Protein AF-A0A3R7CXL1-F1 (afdb_monomer_lite)

Foldseek 3Di:
DVVVLVVLLVVLVVVLVVLVVVLVVLVVQLVVLVVPQDPPDDPVSNVVSVVSNVVSVVVNVVSVVVSVVSCVVSVD

Secondary structure (DSSP, 8-state):
--HHHHHHHHHHHHHHHHHHHHHHHHHHHHHHHHHH--TTS-HHHHHHHHHHHHHHHHHHHHHHHHHHHHHHHHT-

Structure (mmCIF, N/CA/C/O backbone):
data_AF-A0A3R7CXL1-F1
#
_entry.id   AF-A0A3R7CXL1-F1
#
loop_
_atom_site.group_PDB
_atom_site.id
_atom_site.type_symbol
_atom_site.label_atom_id
_atom_site.label_alt_id
_atom_site.label_comp_id
_atom_site.label_asym_id
_atom_site.label_entity_id
_atom_site.label_seq_id
_atom_site.pdbx_PDB_ins_code
_atom_site.Cartn_x
_atom_site.Cartn_y
_atom_site.Cartn_z
_atom_site.occupancy
_atom_site.B_iso_or_equiv
_atom_site.auth_seq_id
_atom_site.auth_comp_id
_atom_site.auth_asym_id
_atom_site.auth_atom_id
_atom_site.pdbx_PDB_model_num
ATOM 1 N N . MET A 1 1 ? -16.283 -0.685 34.684 1.00 59.16 1 MET A N 1
ATOM 2 C CA . MET A 1 1 ? -15.486 -1.461 33.695 1.00 59.16 1 MET A CA 1
ATOM 3 C C . MET A 1 1 ? -15.667 -0.986 32.236 1.00 59.16 1 MET A C 1
ATOM 5 O O . MET A 1 1 ? -15.253 -1.678 31.310 1.00 59.16 1 MET A O 1
ATOM 9 N N . THR A 1 2 ? -16.268 0.186 32.010 1.00 71.06 2 THR A N 1
ATOM 10 C CA . THR A 1 2 ? -16.601 0.765 30.692 1.00 71.06 2 THR A CA 1
ATOM 11 C C . THR A 1 2 ? -15.482 1.648 30.125 1.00 71.06 2 THR A C 1
ATOM 13 O O . THR A 1 2 ? -15.131 1.495 28.961 1.00 71.06 2 THR A O 1
ATOM 16 N N . GLN A 1 3 ? -14.823 2.447 30.968 1.00 79.62 3 GLN A N 1
ATOM 17 C CA . GLN A 1 3 ? -13.778 3.400 30.559 1.00 79.62 3 GLN A CA 1
ATOM 18 C C . GLN A 1 3 ? -12.567 2.743 29.862 1.00 79.62 3 GLN A C 1
ATOM 20 O O . GLN A 1 3 ? -12.132 3.191 28.806 1.00 79.62 3 GLN A O 1
ATOM 25 N N . GLN A 1 4 ? -12.063 1.616 30.384 1.00 80.94 4 GLN A N 1
ATOM 26 C CA . GLN A 1 4 ? -10.940 0.896 29.761 1.00 80.94 4 GLN A CA 1
ATOM 27 C C . GLN A 1 4 ? -11.296 0.333 28.375 1.00 80.94 4 GLN A C 1
ATOM 29 O O . GLN A 1 4 ? -10.450 0.283 27.482 1.00 80.94 4 GLN A O 1
ATOM 34 N N . LYS A 1 5 ? -12.552 -0.092 28.175 1.00 81.25 5 LYS A N 1
ATOM 35 C CA . LYS A 1 5 ? -13.021 -0.604 26.879 1.00 81.25 5 LYS A CA 1
ATOM 36 C C . LYS A 1 5 ? -13.103 0.517 25.843 1.00 81.25 5 LYS A C 1
ATOM 38 O O . LYS A 1 5 ? -12.736 0.295 24.693 1.00 81.25 5 LYS A O 1
ATOM 43 N N . GLU A 1 6 ? -13.530 1.707 26.255 1.00 83.81 6 GLU A N 1
ATOM 44 C CA . GLU A 1 6 ? -13.590 2.894 25.395 1.00 83.81 6 GLU A CA 1
ATOM 45 C C . GLU A 1 6 ? -12.195 3.373 24.980 1.00 83.81 6 GLU A C 1
ATOM 47 O O . GLU A 1 6 ? -11.973 3.618 23.795 1.00 83.81 6 GLU A O 1
ATOM 52 N N . ILE A 1 7 ? -11.233 3.406 25.910 1.00 86.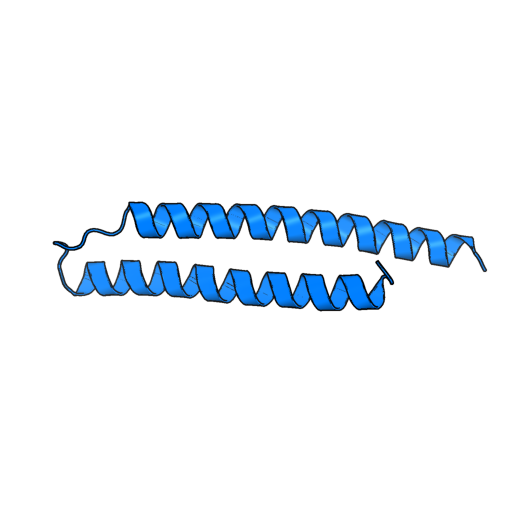88 7 ILE A N 1
ATOM 53 C CA . ILE A 1 7 ? -9.832 3.754 25.617 1.00 86.88 7 ILE A CA 1
ATOM 54 C C . ILE A 1 7 ? -9.233 2.772 24.599 1.00 86.88 7 ILE A C 1
ATOM 56 O O . ILE A 1 7 ? -8.661 3.186 23.589 1.00 86.88 7 ILE A O 1
ATOM 60 N N . ASN A 1 8 ? -9.423 1.466 24.810 1.00 86.19 8 ASN A N 1
ATOM 61 C CA . ASN A 1 8 ? -8.918 0.444 23.891 1.00 86.19 8 ASN A CA 1
ATOM 62 C C . ASN A 1 8 ? -9.568 0.549 22.497 1.00 86.19 8 ASN A C 1
ATOM 64 O O . ASN A 1 8 ? -8.892 0.371 21.482 1.00 86.19 8 ASN A O 1
ATOM 68 N N . ALA A 1 9 ? -10.865 0.867 22.430 1.00 85.19 9 ALA A N 1
ATOM 69 C CA . ALA A 1 9 ? -11.576 1.062 21.168 1.00 85.19 9 ALA A CA 1
ATOM 70 C C . ALA A 1 9 ? -11.100 2.318 20.418 1.00 85.19 9 ALA A C 1
ATOM 72 O O . ALA A 1 9 ? -10.926 2.279 19.198 1.00 85.19 9 ALA A O 1
ATOM 73 N N . GLN A 1 10 ? -10.853 3.424 21.127 1.00 87.25 10 GLN A N 1
ATOM 74 C CA . GLN A 1 10 ? -10.294 4.644 20.538 1.00 87.25 10 GLN A CA 1
ATOM 75 C C . GLN A 1 10 ? -8.884 4.407 19.992 1.00 87.25 10 GLN A C 1
ATOM 77 O O . GLN A 1 10 ? -8.612 4.758 18.844 1.00 87.25 10 GLN A O 1
ATOM 82 N N . TYR A 1 11 ? -8.021 3.737 20.760 1.00 89.44 11 TYR A N 1
ATOM 83 C CA . TYR A 1 11 ? -6.674 3.382 20.314 1.00 89.44 11 TYR A CA 1
ATOM 84 C C . TYR A 1 11 ? -6.699 2.530 19.037 1.00 89.44 11 TYR A C 1
ATOM 86 O O . TYR A 1 11 ? -5.981 2.816 18.077 1.00 89.44 11 TYR A O 1
ATOM 94 N N . ALA A 1 12 ? -7.577 1.522 18.979 1.00 88.88 12 ALA A N 1
ATOM 95 C CA . ALA A 1 12 ? -7.717 0.678 17.797 1.00 88.88 12 ALA A CA 1
ATOM 96 C C . ALA A 1 12 ? -8.187 1.465 16.559 1.00 88.88 12 ALA A C 1
ATOM 98 O O . ALA A 1 12 ? -7.673 1.243 15.462 1.00 88.88 12 ALA A O 1
ATOM 99 N N . ARG A 1 13 ? -9.111 2.423 16.721 1.00 90.56 13 ARG A N 1
ATOM 100 C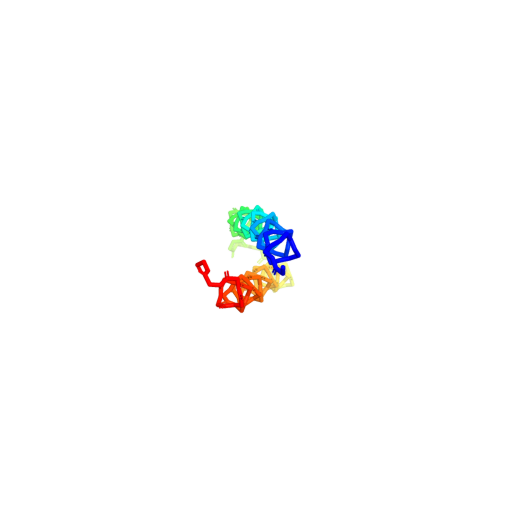 CA . ARG A 1 13 ? -9.568 3.303 15.628 1.00 90.56 13 ARG A CA 1
ATOM 101 C C . ARG A 1 13 ? -8.459 4.216 15.116 1.00 90.56 13 ARG A C 1
ATOM 103 O O . ARG A 1 13 ? -8.296 4.344 13.905 1.00 90.56 13 ARG A O 1
ATOM 110 N N . GLU A 1 14 ? -7.685 4.829 16.007 1.00 93.88 14 GLU A N 1
ATOM 111 C CA . GLU A 1 14 ? -6.550 5.666 15.600 1.00 93.88 14 GLU A CA 1
ATOM 112 C C . GLU A 1 14 ? -5.480 4.844 14.883 1.00 93.88 14 GLU A C 1
ATOM 114 O O . GLU A 1 14 ? -4.950 5.267 13.852 1.00 93.88 14 GLU A O 1
ATOM 119 N N . ARG A 1 15 ? -5.225 3.619 15.350 1.00 93.81 15 ARG A N 1
ATOM 120 C CA . ARG A 1 15 ? -4.298 2.712 14.679 1.00 93.81 15 ARG A CA 1
ATOM 121 C C . ARG A 1 15 ? -4.805 2.276 13.298 1.00 93.81 15 ARG A C 1
ATOM 123 O O . ARG A 1 15 ? -4.022 2.284 12.352 1.00 93.81 15 ARG A O 1
ATOM 130 N N . LEU A 1 16 ? -6.102 1.995 13.136 1.00 94.25 16 LEU A N 1
ATOM 131 C CA . LEU A 1 16 ? -6.705 1.729 11.820 1.00 94.25 16 LEU A CA 1
ATOM 132 C C . LEU A 1 16 ? -6.530 2.914 10.860 1.00 94.25 16 LEU A C 1
ATOM 134 O O . LEU A 1 16 ? -6.104 2.713 9.726 1.00 94.25 16 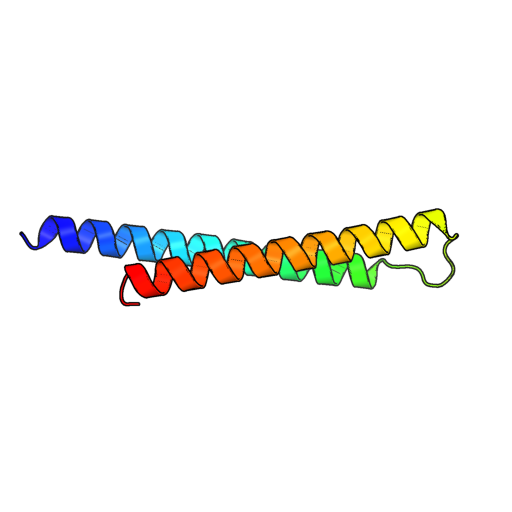LEU A O 1
ATOM 138 N N . LYS A 1 17 ? -6.755 4.152 11.323 1.00 94.88 17 LYS A N 1
ATOM 139 C CA . LYS A 1 17 ? -6.515 5.360 10.511 1.00 94.88 17 LYS A CA 1
ATOM 140 C C . LYS A 1 17 ? -5.052 5.490 10.082 1.00 94.88 17 LYS A C 1
ATOM 142 O O . LYS A 1 17 ? -4.779 5.921 8.963 1.00 94.88 17 LYS A O 1
ATOM 147 N N . GLN A 1 18 ? -4.102 5.147 10.955 1.00 96.12 18 GLN A N 1
ATOM 148 C CA . GLN A 1 18 ? -2.677 5.146 10.609 1.00 96.12 18 GLN A CA 1
ATOM 149 C C . GLN A 1 18 ? -2.369 4.120 9.512 1.00 96.12 18 GLN A C 1
ATOM 151 O O . GLN A 1 18 ? -1.718 4.475 8.528 1.00 96.12 18 GLN A O 1
ATOM 156 N N . ILE A 1 19 ? -2.883 2.893 9.642 1.00 95.75 19 ILE A N 1
ATOM 157 C CA . ILE A 1 19 ? -2.711 1.839 8.633 1.00 95.75 19 ILE A CA 1
ATOM 158 C C . ILE A 1 19 ? -3.339 2.265 7.299 1.00 95.75 19 ILE A C 1
ATOM 160 O O . ILE A 1 19 ? -2.699 2.141 6.258 1.00 95.75 19 ILE A O 1
ATOM 164 N N . ASP A 1 20 ? -4.534 2.859 7.315 1.00 96.38 20 ASP A N 1
ATOM 165 C CA . ASP A 1 20 ? -5.192 3.365 6.103 1.00 96.38 20 ASP A CA 1
ATOM 166 C C . ASP A 1 20 ? -4.349 4.431 5.388 1.00 96.38 20 ASP A C 1
ATOM 168 O O . ASP A 1 20 ? -4.167 4.377 4.169 1.00 96.38 20 ASP A O 1
ATOM 172 N N . ARG A 1 21 ? -3.745 5.362 6.138 1.00 97.50 21 ARG A N 1
ATOM 173 C CA . ARG A 1 21 ? -2.807 6.348 5.573 1.00 97.50 21 ARG A CA 1
ATOM 174 C C . ARG A 1 21 ? -1.571 5.679 4.968 1.00 97.50 21 ARG A C 1
ATOM 176 O O . ARG A 1 21 ? -1.107 6.114 3.914 1.00 97.50 21 ARG A O 1
ATOM 183 N N . MET A 1 22 ? -1.028 4.643 5.608 1.00 97.31 22 MET A N 1
ATOM 184 C CA . MET A 1 22 ? 0.118 3.894 5.079 1.00 97.31 22 MET A CA 1
ATOM 185 C C . MET A 1 22 ? -0.240 3.143 3.795 1.00 97.31 22 MET A C 1
ATOM 187 O O . MET A 1 22 ? 0.507 3.226 2.824 1.00 97.31 22 MET A O 1
ATOM 191 N N . ILE A 1 23 ? -1.407 2.497 3.748 1.00 97.75 23 ILE A N 1
ATOM 192 C CA . ILE A 1 23 ? -1.930 1.826 2.551 1.00 97.75 23 ILE A CA 1
ATOM 193 C C . ILE A 1 23 ? -2.013 2.802 1.375 1.00 97.75 23 ILE A C 1
ATOM 195 O O . ILE A 1 23 ? -1.559 2.474 0.279 1.00 97.75 23 ILE A O 1
ATOM 199 N N . VAL A 1 24 ? -2.553 4.008 1.585 1.00 97.94 24 VAL A N 1
ATOM 200 C CA . VAL A 1 24 ? -2.636 5.028 0.524 1.00 97.94 24 VAL A CA 1
ATOM 201 C C . VAL A 1 24 ? -1.242 5.429 0.035 1.00 97.94 24 VAL A C 1
ATOM 203 O O . VAL A 1 24 ? -1.017 5.474 -1.173 1.00 97.94 24 VAL A O 1
ATOM 206 N N . LYS A 1 25 ? -0.285 5.653 0.944 1.00 97.56 25 LYS A N 1
ATOM 207 C CA . LYS A 1 25 ? 1.102 5.987 0.575 1.00 97.56 25 LYS A CA 1
ATOM 208 C C . LYS A 1 25 ? 1.782 4.870 -0.221 1.00 97.56 25 LYS A C 1
ATOM 210 O O . LYS A 1 25 ? 2.433 5.155 -1.219 1.00 97.56 25 LYS A O 1
ATOM 215 N N . ILE A 1 26 ? 1.604 3.610 0.182 1.00 97.25 26 ILE A N 1
ATOM 216 C CA . ILE A 1 26 ? 2.173 2.451 -0.524 1.00 97.25 26 ILE A CA 1
ATOM 217 C C . ILE A 1 26 ? 1.545 2.308 -1.912 1.00 97.25 26 ILE A C 1
ATOM 219 O O . ILE A 1 26 ? 2.261 2.075 -2.882 1.00 97.25 26 ILE A O 1
ATOM 223 N N . LYS A 1 27 ? 0.225 2.499 -2.037 1.00 97.06 27 LYS A N 1
ATOM 224 C CA . LYS A 1 27 ? -0.450 2.508 -3.343 1.00 97.06 27 LYS A CA 1
ATOM 225 C C . LYS A 1 27 ? 0.107 3.599 -4.253 1.00 97.06 27 LYS A C 1
ATOM 227 O O . LYS A 1 27 ? 0.405 3.307 -5.404 1.00 97.06 27 LYS A O 1
ATOM 232 N N . ALA A 1 28 ? 0.286 4.816 -3.739 1.00 97.06 28 ALA A N 1
ATOM 233 C CA . ALA A 1 28 ? 0.870 5.915 -4.504 1.00 97.06 28 ALA A CA 1
ATOM 234 C C . ALA A 1 28 ? 2.305 5.596 -4.955 1.00 97.06 28 ALA A C 1
ATOM 236 O O . ALA A 1 28 ? 2.609 5.739 -6.134 1.00 97.06 28 ALA A O 1
ATOM 237 N N . ALA A 1 29 ? 3.150 5.081 -4.055 1.00 96.25 29 ALA A N 1
ATOM 238 C CA . ALA A 1 29 ? 4.520 4.681 -4.379 1.00 96.25 29 ALA A CA 1
ATOM 239 C C . ALA A 1 29 ? 4.575 3.549 -5.419 1.00 96.25 29 ALA A C 1
ATOM 241 O O . ALA A 1 29 ? 5.395 3.585 -6.329 1.00 96.25 29 ALA A O 1
ATOM 242 N N . ARG A 1 30 ? 3.665 2.570 -5.333 1.00 97.06 30 ARG A N 1
ATOM 243 C CA . ARG A 1 30 ? 3.530 1.507 -6.338 1.00 97.06 30 ARG A CA 1
ATOM 244 C C . ARG A 1 30 ? 3.141 2.071 -7.702 1.00 97.06 30 ARG A C 1
ATOM 246 O O . ARG A 1 30 ? 3.732 1.681 -8.700 1.00 97.06 30 ARG A O 1
ATOM 253 N N . THR A 1 31 ? 2.150 2.960 -7.748 1.00 96.12 31 THR A N 1
ATOM 254 C CA . THR A 1 31 ? 1.709 3.600 -8.995 1.00 96.12 31 THR A CA 1
ATOM 255 C C . THR A 1 31 ? 2.833 4.416 -9.627 1.00 96.12 31 THR A C 1
ATOM 257 O O . THR A 1 31 ? 3.049 4.317 -10.828 1.00 96.12 31 THR A O 1
ATOM 260 N N . ASP A 1 32 ? 3.575 5.170 -8.820 1.00 96.25 32 ASP A N 1
ATOM 261 C CA . ASP A 1 32 ? 4.736 5.951 -9.251 1.00 96.25 32 ASP A CA 1
ATOM 262 C C . ASP A 1 32 ? 5.874 5.053 -9.775 1.00 96.25 32 ASP A C 1
ATOM 264 O O . ASP A 1 32 ? 6.396 5.292 -10.860 1.00 96.25 32 ASP A O 1
ATOM 268 N N . ALA A 1 33 ? 6.192 3.952 -9.085 1.00 93.38 33 ALA A N 1
ATOM 269 C CA . ALA A 1 33 ? 7.175 2.973 -9.558 1.00 93.38 33 ALA A CA 1
ATOM 270 C C . ALA A 1 33 ? 6.773 2.335 -10.900 1.00 93.38 33 ALA A C 1
ATOM 272 O O . ALA A 1 33 ? 7.606 2.203 -11.792 1.00 93.38 33 ALA A O 1
ATOM 273 N N . ILE A 1 34 ? 5.490 1.996 -11.074 1.00 93.50 34 ILE A N 1
ATOM 274 C CA . ILE A 1 34 ? 4.965 1.492 -12.352 1.00 93.50 34 ILE A CA 1
ATOM 275 C C . ILE A 1 34 ? 5.072 2.567 -13.442 1.00 93.50 34 ILE A C 1
ATOM 277 O O . ILE A 1 34 ? 5.503 2.261 -14.548 1.00 93.50 34 ILE A O 1
ATOM 281 N N . ALA A 1 35 ? 4.709 3.817 -13.140 1.00 93.50 35 ALA A N 1
ATOM 282 C CA . ALA A 1 35 ? 4.745 4.918 -14.102 1.00 93.50 35 ALA A CA 1
ATOM 283 C C . ALA A 1 35 ? 6.171 5.274 -14.554 1.00 93.50 35 ALA A C 1
ATOM 285 O O . ALA A 1 35 ? 6.363 5.701 -15.690 1.00 93.50 35 ALA A O 1
ATOM 286 N N . ARG A 1 36 ? 7.167 5.090 -13.678 1.00 91.81 36 ARG A N 1
ATOM 287 C CA . ARG A 1 36 ? 8.587 5.281 -14.005 1.00 91.81 36 ARG A CA 1
ATOM 288 C C . ARG A 1 36 ? 9.224 4.098 -14.727 1.00 91.81 36 ARG A C 1
ATOM 290 O O . ARG A 1 36 ? 10.328 4.266 -15.239 1.00 91.81 36 ARG A O 1
ATOM 297 N N . SER A 1 37 ? 8.577 2.931 -14.752 1.00 90.62 37 SER A N 1
ATOM 298 C CA . SER A 1 37 ? 9.163 1.749 -15.379 1.00 90.62 37 SER A CA 1
ATOM 299 C C . SER A 1 37 ? 9.359 1.977 -16.873 1.00 90.62 37 SER A C 1
ATOM 301 O O . SER A 1 37 ? 8.430 2.366 -17.586 1.00 90.62 37 SER A O 1
ATOM 303 N N . ASN A 1 38 ? 10.580 1.742 -17.349 1.00 90.00 38 ASN A N 1
ATOM 304 C CA . ASN A 1 38 ? 10.928 1.943 -18.744 1.00 90.00 38 ASN A CA 1
ATOM 305 C C . ASN A 1 38 ? 10.994 0.590 -19.477 1.00 90.00 38 ASN A C 1
ATOM 307 O O . ASN A 1 38 ? 11.936 -0.183 -19.270 1.00 90.00 38 ASN A O 1
ATOM 311 N N . PRO A 1 39 ? 10.068 0.306 -20.414 1.00 85.62 39 PRO A N 1
ATOM 312 C CA . PRO A 1 39 ? 10.056 -0.961 -21.145 1.00 85.62 39 PRO A CA 1
ATOM 313 C C . PRO A 1 39 ? 11.296 -1.165 -22.032 1.00 85.62 39 PRO A C 1
ATOM 315 O O . PRO A 1 39 ? 11.618 -2.301 -22.378 1.00 85.62 39 PRO A O 1
ATOM 318 N N . GLN A 1 40 ? 12.005 -0.087 -22.381 1.00 92.50 40 GLN A N 1
ATOM 319 C CA . GLN A 1 40 ? 13.228 -0.115 -23.187 1.00 92.50 40 GLN A CA 1
ATOM 320 C C . GLN A 1 40 ? 14.509 -0.183 -22.345 1.00 92.50 40 GLN A C 1
ATOM 322 O O . GLN A 1 40 ? 15.608 -0.197 -22.902 1.00 92.50 40 GLN A O 1
ATOM 327 N N . ALA A 1 41 ? 14.407 -0.209 -21.014 1.00 90.56 41 ALA A N 1
ATOM 328 C CA . ALA A 1 41 ? 15.583 -0.287 -20.165 1.00 90.56 41 ALA A CA 1
ATOM 329 C C . ALA A 1 41 ? 16.338 -1.616 -20.350 1.00 90.56 41 ALA A C 1
ATOM 331 O O . ALA A 1 41 ? 15.799 -2.633 -20.802 1.00 90.56 41 ALA A O 1
ATOM 332 N N . ASN A 1 42 ? 17.617 -1.629 -19.977 1.00 95.50 42 ASN A N 1
ATOM 333 C CA . ASN A 1 42 ? 18.392 -2.867 -19.969 1.00 95.50 42 ASN A CA 1
ATOM 334 C C . ASN A 1 42 ? 17.807 -3.879 -18.959 1.00 95.50 42 ASN A C 1
ATOM 336 O O . ASN A 1 42 ? 16.981 -3.539 -18.110 1.00 95.50 42 ASN A O 1
ATOM 340 N N . GLU A 1 43 ? 18.219 -5.140 -19.071 1.00 93.88 43 GLU A N 1
ATOM 341 C CA . GLU A 1 43 ? 17.687 -6.235 -18.251 1.00 93.88 43 GLU A CA 1
ATOM 342 C C . GLU A 1 43 ? 17.833 -5.978 -16.745 1.00 93.88 43 GLU A C 1
ATOM 344 O O . GLU A 1 43 ? 16.868 -6.131 -15.998 1.00 93.88 43 GLU A O 1
ATOM 349 N N . ARG A 1 44 ? 19.001 -5.491 -16.308 1.00 94.44 44 ARG A N 1
ATOM 350 C CA . ARG A 1 44 ? 19.275 -5.193 -14.896 1.00 94.44 44 ARG A CA 1
ATOM 351 C C . ARG A 1 44 ? 18.341 -4.115 -14.342 1.00 94.44 44 ARG A C 1
ATOM 353 O O . ARG A 1 44 ? 17.849 -4.245 -13.223 1.00 94.44 44 ARG A O 1
ATOM 360 N N . THR A 1 45 ? 18.098 -3.054 -15.106 1.00 94.00 45 THR A N 1
ATOM 361 C CA . THR A 1 45 ? 17.176 -1.981 -14.716 1.00 94.00 45 THR A CA 1
ATOM 362 C C . THR A 1 45 ? 15.735 -2.485 -14.683 1.00 94.00 45 THR A C 1
ATOM 364 O O . THR A 1 45 ? 15.042 -2.236 -13.702 1.00 94.00 45 THR A O 1
ATOM 367 N N . ARG A 1 46 ? 15.298 -3.267 -15.680 1.00 92.38 46 ARG A N 1
ATOM 368 C CA . ARG A 1 46 ? 13.952 -3.868 -15.685 1.00 92.38 46 ARG A CA 1
ATOM 369 C C . ARG A 1 46 ? 13.728 -4.807 -14.504 1.00 92.38 46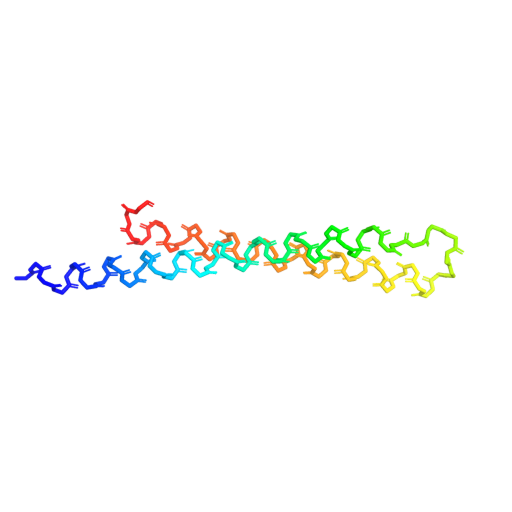 ARG A C 1
ATOM 371 O O . ARG A 1 46 ? 12.659 -4.789 -13.901 1.00 92.38 46 ARG A O 1
ATOM 378 N N . GLU A 1 47 ? 14.726 -5.612 -14.145 1.00 94.62 47 GLU A N 1
ATOM 379 C CA . GLU A 1 47 ? 14.645 -6.473 -12.965 1.00 94.62 47 GLU A CA 1
ATOM 380 C C . GLU A 1 47 ? 14.521 -5.648 -11.679 1.00 94.62 47 GLU A C 1
ATOM 382 O O . GLU A 1 47 ? 13.694 -5.963 -10.822 1.00 94.62 47 GLU A O 1
ATOM 387 N N . PHE A 1 48 ? 15.302 -4.573 -11.551 1.00 94.81 48 PHE A N 1
ATOM 388 C CA . PHE A 1 48 ? 15.214 -3.668 -10.409 1.00 94.81 48 PHE A CA 1
ATOM 389 C C . PHE A 1 48 ? 13.827 -3.020 -10.292 1.00 94.81 48 PHE A C 1
ATOM 391 O O . PHE A 1 48 ? 13.211 -3.097 -9.229 1.00 94.81 48 PHE A O 1
ATOM 398 N N . GLU A 1 49 ? 13.310 -2.447 -11.381 1.00 93.12 49 GLU A N 1
ATOM 399 C CA . GLU A 1 49 ? 11.975 -1.833 -11.433 1.00 93.12 49 GLU A CA 1
ATOM 400 C C . GLU A 1 49 ? 10.881 -2.847 -11.073 1.00 93.12 49 GLU A C 1
ATOM 402 O O . GLU A 1 49 ? 9.992 -2.569 -10.265 1.00 93.12 49 GLU A O 1
ATOM 407 N N . ARG A 1 50 ? 10.978 -4.071 -11.606 1.00 94.44 50 ARG A N 1
ATOM 408 C CA . ARG A 1 50 ? 10.043 -5.155 -11.292 1.00 94.44 50 ARG A CA 1
ATOM 409 C C . ARG A 1 50 ? 10.082 -5.521 -9.808 1.00 94.44 50 ARG A C 1
ATOM 411 O O . ARG A 1 50 ? 9.028 -5.588 -9.175 1.00 94.44 50 ARG A O 1
ATOM 418 N N . ARG A 1 51 ? 11.275 -5.713 -9.236 1.00 95.94 51 ARG A N 1
ATOM 419 C CA . ARG A 1 51 ? 11.453 -6.017 -7.805 1.00 95.94 51 ARG A CA 1
ATOM 420 C C . ARG A 1 51 ? 10.928 -4.890 -6.916 1.00 95.94 51 ARG A C 1
ATOM 422 O O . ARG A 1 51 ? 10.380 -5.155 -5.848 1.00 95.94 51 ARG A O 1
ATOM 429 N N . GLU A 1 52 ? 11.064 -3.636 -7.340 1.00 96.00 52 GLU A N 1
ATOM 430 C CA . GLU A 1 52 ? 10.518 -2.492 -6.611 1.00 96.00 52 GLU A CA 1
ATOM 431 C C . GLU A 1 52 ? 8.978 -2.533 -6.560 1.00 96.00 52 GLU A C 1
ATOM 433 O O . GLU A 1 52 ? 8.389 -2.386 -5.482 1.00 96.00 52 GLU A O 1
ATOM 438 N N . VAL A 1 53 ? 8.318 -2.813 -7.688 1.00 95.69 53 VAL A N 1
ATOM 439 C CA . VAL A 1 53 ? 6.853 -2.974 -7.754 1.00 95.69 53 VAL A CA 1
ATOM 440 C C . VAL A 1 53 ? 6.379 -4.190 -6.949 1.00 95.69 53 VAL A C 1
ATOM 442 O O . VAL A 1 53 ? 5.373 -4.103 -6.233 1.00 95.69 53 VAL A O 1
ATOM 445 N N . GLU A 1 54 ? 7.095 -5.314 -7.024 1.00 96.69 54 GLU A N 1
ATOM 446 C CA . GLU A 1 54 ? 6.826 -6.516 -6.222 1.00 96.69 54 GLU A CA 1
ATOM 447 C C . GLU A 1 54 ? 6.926 -6.207 -4.722 1.00 96.69 54 GLU A C 1
ATOM 449 O O . GLU A 1 54 ? 6.017 -6.549 -3.962 1.00 96.69 54 GLU A O 1
ATOM 454 N N . ARG A 1 55 ? 7.955 -5.462 -4.298 1.00 97.69 55 ARG A N 1
ATOM 455 C CA . ARG A 1 55 ? 8.122 -5.026 -2.905 1.00 97.69 55 ARG A CA 1
ATOM 456 C C . ARG A 1 55 ? 6.933 -4.200 -2.421 1.00 97.69 55 ARG A C 1
ATOM 458 O O . ARG A 1 55 ? 6.385 -4.492 -1.361 1.00 97.69 55 ARG A O 1
ATOM 465 N N . TYR A 1 5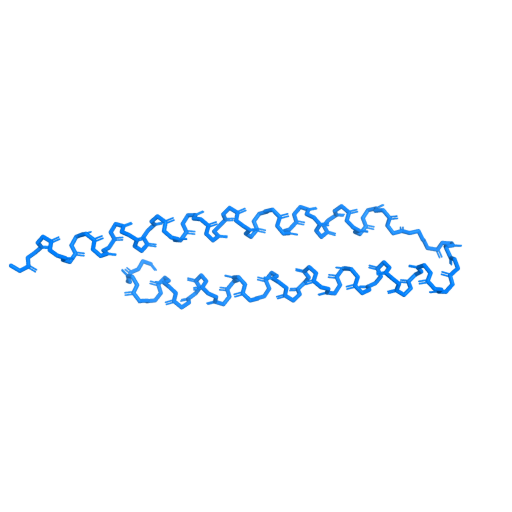6 ? 6.502 -3.191 -3.181 1.00 97.00 56 TYR A N 1
ATOM 466 C CA . TYR A 1 56 ? 5.334 -2.396 -2.786 1.00 97.00 56 TYR A CA 1
ATOM 467 C C . TYR A 1 56 ? 4.042 -3.217 -2.770 1.00 97.00 56 TYR A C 1
ATOM 469 O O . TYR A 1 56 ? 3.164 -2.967 -1.946 1.00 97.00 56 TYR A O 1
ATOM 477 N N . THR A 1 57 ? 3.928 -4.211 -3.650 1.00 96.25 57 THR A N 1
ATOM 478 C CA . THR A 1 57 ? 2.786 -5.132 -3.674 1.00 96.25 57 THR A CA 1
ATOM 479 C C . THR A 1 57 ? 2.753 -6.005 -2.415 1.00 96.25 57 THR A C 1
ATOM 481 O O . THR A 1 57 ? 1.697 -6.116 -1.793 1.00 96.25 57 THR A O 1
ATOM 484 N N . ALA A 1 58 ? 3.898 -6.544 -1.985 1.00 97.44 58 ALA A N 1
ATOM 485 C CA . ALA A 1 58 ? 4.012 -7.305 -0.739 1.00 97.44 58 ALA A CA 1
ATOM 486 C C . ALA A 1 58 ? 3.689 -6.440 0.491 1.00 97.44 58 ALA A C 1
ATOM 488 O O . ALA A 1 58 ? 2.822 -6.794 1.286 1.00 97.44 58 ALA A O 1
ATOM 489 N N . MET A 1 59 ? 4.282 -5.243 0.587 1.00 96.88 59 MET A N 1
ATOM 490 C CA . MET A 1 59 ? 3.997 -4.302 1.681 1.00 96.88 59 MET A CA 1
ATOM 491 C C . MET A 1 59 ? 2.511 -3.932 1.763 1.00 96.88 59 MET A C 1
ATOM 493 O O . MET A 1 59 ? 1.963 -3.766 2.852 1.00 96.88 59 MET A O 1
ATOM 497 N N . LEU A 1 60 ? 1.845 -3.779 0.614 1.00 96.75 60 LEU A N 1
ATOM 498 C CA . LEU A 1 60 ? 0.415 -3.494 0.569 1.00 96.75 60 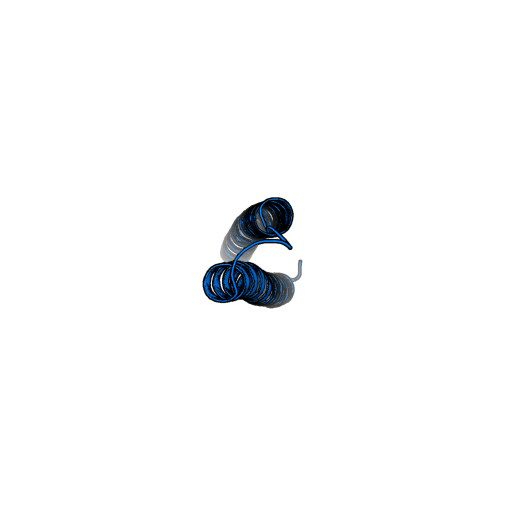LEU A CA 1
ATOM 499 C C . LEU A 1 60 ? -0.407 -4.661 1.130 1.00 96.75 60 LEU A C 1
ATOM 501 O O . LEU A 1 60 ? -1.330 -4.417 1.908 1.00 96.75 60 LEU A O 1
ATOM 505 N N . ALA A 1 61 ? -0.068 -5.898 0.758 1.00 96.25 61 ALA A N 1
ATOM 506 C CA . ALA A 1 61 ? -0.739 -7.095 1.255 1.00 96.25 61 ALA A CA 1
ATOM 507 C C . ALA A 1 61 ? -0.592 -7.230 2.780 1.00 96.25 61 ALA A C 1
ATOM 509 O O . ALA A 1 61 ? -1.591 -7.435 3.474 1.00 96.25 61 ALA A O 1
ATOM 510 N N . ASP A 1 62 ? 0.613 -7.009 3.310 1.00 96.56 62 ASP A N 1
ATOM 511 C CA . ASP A 1 62 ? 0.883 -7.060 4.752 1.00 96.56 62 ASP A CA 1
ATOM 512 C C . ASP A 1 62 ? 0.069 -6.012 5.521 1.00 96.56 62 ASP A C 1
ATOM 514 O O . ASP A 1 62 ? -0.597 -6.325 6.510 1.00 96.56 62 ASP A O 1
ATOM 518 N N . MET A 1 63 ? 0.044 -4.766 5.036 1.00 95.50 63 MET A N 1
ATOM 519 C CA . MET A 1 63 ? -0.736 -3.696 5.669 1.00 95.50 63 MET A CA 1
ATOM 520 C C . MET A 1 63 ? -2.245 -3.958 5.604 1.00 95.50 63 MET A C 1
ATOM 522 O O . MET A 1 63 ? -2.971 -3.661 6.555 1.00 95.50 63 MET A O 1
ATOM 526 N N . GLN A 1 64 ? -2.742 -4.534 4.506 1.00 95.56 64 GLN A N 1
ATOM 527 C CA . GLN A 1 64 ? -4.146 -4.939 4.394 1.00 95.56 64 GLN A CA 1
ATOM 528 C C . GLN A 1 64 ? -4.491 -6.070 5.371 1.00 95.56 64 GLN A C 1
ATOM 530 O O . GLN A 1 64 ? -5.567 -6.044 5.977 1.00 95.56 64 GLN A O 1
ATOM 535 N N . ALA A 1 65 ? -3.579 -7.022 5.574 1.00 95.25 65 ALA A N 1
ATOM 536 C CA . ALA A 1 65 ? -3.737 -8.079 6.564 1.00 95.25 65 ALA A CA 1
ATOM 537 C C . ALA A 1 65 ? -3.744 -7.518 7.999 1.00 95.25 65 ALA A C 1
ATOM 539 O O . ALA A 1 65 ? -4.651 -7.847 8.770 1.00 95.25 65 ALA A O 1
ATOM 540 N N . GLU A 1 66 ? -2.811 -6.620 8.346 1.00 94.12 66 GLU A N 1
ATOM 541 C CA . GLU A 1 66 ? -2.771 -5.949 9.659 1.00 94.12 66 GLU A CA 1
ATOM 542 C C . GLU A 1 66 ? -4.074 -5.183 9.920 1.00 94.12 66 GLU A C 1
ATOM 544 O O . GLU A 1 66 ? -4.703 -5.355 10.970 1.00 94.12 66 GLU A O 1
ATOM 549 N N . ARG A 1 67 ? -4.547 -4.416 8.927 1.00 94.12 67 ARG A N 1
ATOM 550 C CA . ARG A 1 67 ? -5.833 -3.710 8.988 1.00 94.12 67 ARG A CA 1
ATOM 551 C C . ARG A 1 67 ? -6.988 -4.667 9.277 1.00 94.12 67 ARG A C 1
ATOM 553 O O . ARG A 1 67 ? -7.800 -4.397 10.159 1.00 94.12 67 ARG A O 1
ATOM 560 N N . ALA A 1 68 ? -7.072 -5.786 8.555 1.00 92.94 68 ALA A N 1
ATOM 561 C CA . ALA A 1 68 ? -8.153 -6.760 8.700 1.00 92.94 68 ALA A CA 1
ATOM 562 C C . ALA A 1 68 ? -8.132 -7.472 10.064 1.00 92.94 68 ALA A C 1
ATOM 564 O O . ALA A 1 68 ? -9.185 -7.757 10.640 1.00 92.94 68 ALA A O 1
ATOM 565 N N . VAL A 1 69 ? -6.950 -7.775 10.606 1.00 92.56 69 VAL A N 1
ATOM 566 C CA . VAL A 1 69 ? -6.810 -8.327 11.963 1.00 92.56 69 VAL A CA 1
ATOM 567 C C . VAL A 1 69 ? -7.251 -7.302 13.005 1.00 92.56 69 VAL A C 1
ATOM 569 O O . VAL A 1 69 ? -8.015 -7.639 13.913 1.00 92.56 69 VAL A O 1
ATOM 572 N N . LEU A 1 70 ? -6.811 -6.052 12.867 1.00 89.56 70 LEU A N 1
ATOM 573 C CA . LEU A 1 70 ? -7.127 -4.999 13.822 1.00 89.56 70 LEU A CA 1
ATOM 574 C C . LEU A 1 70 ? -8.616 -4.628 13.810 1.00 89.56 70 LEU A C 1
ATOM 576 O O . LEU A 1 70 ? -9.199 -4.507 14.883 1.00 89.56 70 LEU A O 1
ATOM 580 N N . SER A 1 71 ? -9.248 -4.538 12.635 1.00 90.19 71 SER A N 1
ATOM 581 C CA . SER A 1 71 ? -10.695 -4.284 12.495 1.00 90.19 71 SER A CA 1
ATOM 582 C C . SER A 1 71 ? -11.512 -5.350 13.228 1.00 90.19 71 SER A C 1
ATOM 584 O O . SER A 1 71 ? -12.330 -5.037 14.094 1.00 90.19 71 SER A O 1
ATOM 586 N N . ARG A 1 72 ? -11.183 -6.633 12.997 1.00 88.38 72 ARG A N 1
ATOM 587 C CA . ARG A 1 72 ? -11.823 -7.770 13.679 1.00 88.38 72 ARG A CA 1
ATOM 588 C C . ARG A 1 72 ? -11.674 -7.700 15.200 1.00 88.38 72 ARG A C 1
ATOM 590 O O . ARG A 1 72 ? -12.645 -7.926 15.916 1.00 88.38 72 ARG A O 1
ATOM 597 N N . ARG A 1 73 ? -10.481 -7.362 15.706 1.00 83.06 73 ARG A N 1
ATOM 598 C CA . ARG A 1 73 ? -10.224 -7.209 17.153 1.00 83.06 73 ARG A CA 1
ATOM 599 C C . ARG A 1 73 ? -10.958 -6.014 17.758 1.00 83.06 73 ARG A C 1
ATOM 601 O O . ARG A 1 73 ? -11.419 -6.093 18.892 1.00 83.06 73 ARG A O 1
ATOM 608 N N . ALA A 1 74 ? -11.068 -4.926 17.003 1.00 79.50 74 ALA A N 1
ATOM 609 C CA . ALA A 1 74 ? -11.736 -3.704 17.425 1.00 79.50 74 ALA A CA 1
ATOM 610 C C . ALA A 1 74 ? -13.271 -3.806 17.382 1.00 79.50 74 ALA A C 1
ATOM 612 O O . ALA A 1 74 ? -13.936 -2.932 17.934 1.00 79.50 74 ALA A O 1
ATOM 613 N N . LYS A 1 75 ? -13.826 -4.860 16.755 1.00 75.12 75 LYS A N 1
ATOM 614 C CA . LYS A 1 75 ? -15.255 -4.979 16.405 1.00 75.12 75 LYS A CA 1
ATOM 615 C C . LYS A 1 75 ? -15.746 -3.785 15.573 1.00 75.12 75 LYS A C 1
ATOM 617 O O . LYS A 1 75 ? -16.870 -3.322 15.763 1.00 75.12 75 LYS A O 1
ATOM 622 N N . VAL A 1 76 ? -14.868 -3.268 14.713 1.00 60.44 76 VAL A N 1
ATOM 623 C CA . VAL A 1 76 ? -15.143 -2.185 13.757 1.00 60.44 76 VAL A CA 1
ATOM 624 C C . VAL A 1 76 ? -15.233 -2.778 12.365 1.00 60.44 76 VAL A C 1
ATOM 626 O O . VAL A 1 76 ? -14.377 -3.642 12.050 1.00 60.44 76 VAL A O 1
#

pLDDT: mean 91.51, std 7.64, range [59.16, 97.94]

Radius of gyration: 17.8 Å; chains: 1; bounding box: 36×15×57 Å

Sequence (76 aa):
MTQQKEINAQYARERLKQIDRMIVKIKAARTDAIARSNPQANERTREFERREVERYTAMLADMQAERAVLSRRAKV